Protein AF-A0A9E1NWT8-F1 (afdb_monomer_lite)

Structure (mmCIF, N/CA/C/O backbone):
data_AF-A0A9E1NWT8-F1
#
_entry.id   AF-A0A9E1NWT8-F1
#
loop_
_atom_site.group_PDB
_atom_site.id
_atom_site.type_symbol
_atom_site.label_atom_id
_atom_site.label_alt_id
_atom_site.label_comp_id
_atom_site.label_asym_id
_atom_site.label_entity_id
_atom_site.label_seq_id
_atom_site.pdbx_PDB_ins_code
_atom_site.Cartn_x
_atom_site.Cartn_y
_atom_site.Cartn_z
_atom_site.occupancy
_atom_site.B_iso_or_equiv
_atom_site.auth_seq_id
_atom_site.auth_comp_id
_atom_site.auth_asym_id
_atom_site.auth_atom_id
_atom_site.pdbx_PDB_model_num
ATOM 1 N N . MET A 1 1 ? 35.166 21.755 -76.818 1.00 55.22 1 MET A N 1
ATOM 2 C CA . MET A 1 1 ? 34.760 20.813 -75.749 1.00 55.22 1 MET A CA 1
ATOM 3 C C . MET A 1 1 ? 33.300 20.455 -75.971 1.00 55.22 1 MET A C 1
ATOM 5 O O . MET A 1 1 ? 32.491 21.361 -76.089 1.00 55.22 1 MET A O 1
ATOM 9 N N . SER A 1 2 ? 32.990 19.171 -76.158 1.00 59.19 2 SER A N 1
ATOM 10 C CA . SER A 1 2 ? 31.669 18.696 -76.601 1.00 59.19 2 SER A CA 1
ATOM 11 C C . SER A 1 2 ? 30.658 18.679 -75.449 1.00 59.19 2 SER A C 1
ATOM 13 O O . SER A 1 2 ? 30.968 18.147 -74.385 1.00 59.19 2 SER A O 1
ATOM 15 N N . PHE A 1 3 ? 29.448 19.210 -75.673 1.00 66.81 3 PHE A N 1
ATOM 16 C CA . PHE A 1 3 ? 28.323 19.239 -74.717 1.00 66.81 3 PHE A CA 1
ATOM 17 C C . PHE A 1 3 ? 28.024 17.872 -74.078 1.00 66.81 3 PHE A C 1
ATOM 19 O O . PHE A 1 3 ? 27.618 17.799 -72.920 1.00 66.81 3 PHE A O 1
ATOM 26 N N . LYS A 1 4 ? 28.273 16.785 -74.815 1.00 66.81 4 LYS A N 1
ATOM 27 C CA . LYS A 1 4 ? 28.080 15.408 -74.352 1.00 66.81 4 LYS A CA 1
ATOM 28 C C . LYS A 1 4 ? 28.985 15.056 -73.166 1.00 66.81 4 LYS A C 1
ATOM 30 O O . LYS A 1 4 ? 28.516 14.473 -72.198 1.00 66.81 4 LYS A O 1
ATOM 35 N N . ASN A 1 5 ? 30.237 15.517 -73.191 1.00 71.88 5 ASN A N 1
ATOM 36 C CA . ASN A 1 5 ? 31.189 15.253 -72.112 1.00 71.88 5 ASN A CA 1
ATOM 37 C C . ASN A 1 5 ? 30.774 15.953 -70.815 1.00 71.88 5 ASN A C 1
ATOM 39 O O . ASN A 1 5 ? 30.958 15.377 -69.755 1.00 71.88 5 ASN A O 1
ATOM 43 N N . ILE A 1 6 ? 30.186 17.155 -70.901 1.00 71.06 6 ILE A N 1
ATOM 44 C CA . ILE A 1 6 ? 29.723 17.927 -69.736 1.00 71.06 6 ILE A CA 1
ATOM 45 C C . ILE A 1 6 ? 28.546 17.205 -69.067 1.00 71.06 6 ILE A C 1
ATOM 47 O O . ILE A 1 6 ? 28.568 16.990 -67.856 1.00 71.06 6 ILE A O 1
ATOM 51 N N . LEU A 1 7 ? 27.570 16.754 -69.863 1.00 72.81 7 LEU A N 1
ATOM 52 C CA . LEU A 1 7 ? 26.413 15.990 -69.384 1.00 72.81 7 LEU A CA 1
ATOM 53 C C . LEU A 1 7 ? 26.818 14.663 -68.722 1.00 72.81 7 LEU A C 1
ATOM 55 O O . LEU A 1 7 ? 26.260 14.311 -67.683 1.00 72.81 7 LEU A O 1
ATOM 59 N N . ASP A 1 8 ? 27.811 13.963 -69.274 1.00 74.31 8 ASP A N 1
ATOM 60 C CA . ASP A 1 8 ? 28.315 12.714 -68.698 1.00 74.31 8 ASP A CA 1
ATOM 61 C C . ASP A 1 8 ? 29.023 12.950 -67.345 1.00 74.31 8 ASP A C 1
ATOM 63 O O . ASP A 1 8 ? 28.789 12.195 -66.398 1.00 74.31 8 ASP A O 1
ATOM 67 N N . THR A 1 9 ? 29.800 14.034 -67.191 1.00 74.12 9 THR A N 1
ATOM 68 C CA . THR A 1 9 ? 30.392 14.426 -65.889 1.00 74.12 9 THR A CA 1
ATOM 69 C C . THR A 1 9 ? 29.344 14.762 -64.829 1.00 74.12 9 THR A C 1
ATOM 71 O O . THR A 1 9 ? 29.467 14.310 -63.690 1.00 74.12 9 THR A O 1
ATOM 74 N N . GLU A 1 10 ? 28.297 15.512 -65.182 1.00 77.69 10 GLU A N 1
ATOM 75 C CA . GLU A 1 10 ? 27.216 15.870 -64.251 1.00 77.69 10 GLU A CA 1
ATOM 76 C C . GLU A 1 10 ? 26.416 14.630 -63.814 1.00 77.69 10 GLU A C 1
ATOM 78 O O . GLU A 1 10 ? 26.104 14.452 -62.632 1.00 77.69 10 GLU A O 1
ATOM 83 N N . GLN A 1 11 ? 26.144 13.706 -64.743 1.00 78.00 11 GLN A N 1
ATOM 84 C CA . GLN A 1 11 ? 25.492 12.433 -64.423 1.00 78.00 11 GLN A CA 1
ATOM 85 C C . GLN A 1 11 ? 26.373 11.532 -63.551 1.00 78.00 11 GLN A C 1
ATOM 87 O O . GLN A 1 11 ? 25.868 10.871 -62.638 1.00 78.00 11 GLN A O 1
ATOM 92 N N . GLN A 1 12 ? 27.685 11.509 -63.790 1.00 77.38 12 GLN A N 1
ATOM 93 C CA . GLN A 1 12 ? 28.633 10.749 -62.978 1.00 77.38 12 GLN A CA 1
ATOM 94 C C . GLN A 1 12 ? 28.743 11.327 -61.559 1.00 77.38 12 GLN A C 1
ATOM 96 O O . GLN A 1 12 ? 28.703 10.567 -60.587 1.00 77.38 12 GLN A O 1
ATOM 101 N N . ALA A 1 13 ? 28.782 12.656 -61.426 1.00 78.75 13 ALA A N 1
ATOM 102 C CA . ALA A 1 13 ? 28.764 13.350 -60.140 1.00 78.75 13 ALA A CA 1
ATOM 103 C C . ALA A 1 13 ? 27.453 13.106 -59.372 1.00 78.75 13 ALA A C 1
ATOM 105 O O . ALA A 1 13 ? 27.479 12.858 -58.165 1.00 78.75 13 ALA A O 1
ATOM 106 N N . SER A 1 14 ? 26.310 13.109 -60.065 1.00 76.81 14 SER A N 1
ATOM 107 C CA . SER A 1 14 ? 25.002 12.801 -59.475 1.00 76.81 14 SER A CA 1
ATOM 108 C C . SER A 1 14 ? 24.941 11.363 -58.946 1.00 76.81 14 SER A C 1
ATOM 110 O O . SER A 1 14 ? 24.653 11.145 -57.770 1.00 76.81 14 SER A O 1
ATOM 112 N N . ARG A 1 15 ? 25.345 10.372 -59.756 1.00 81.56 15 ARG A N 1
ATOM 113 C CA . ARG A 1 15 ? 25.401 8.956 -59.342 1.00 81.56 15 ARG A CA 1
ATOM 114 C C . ARG A 1 15 ? 26.347 8.726 -58.163 1.00 81.56 15 ARG A C 1
ATOM 116 O O . ARG A 1 15 ? 26.059 7.894 -57.303 1.00 81.56 15 ARG A O 1
ATOM 123 N N . PHE A 1 16 ? 27.462 9.452 -58.109 1.00 86.69 16 PHE A N 1
ATOM 124 C CA . PHE A 1 16 ? 28.398 9.396 -56.988 1.00 86.69 16 PHE A CA 1
ATOM 125 C C . PHE A 1 16 ? 27.768 9.930 -55.693 1.00 86.69 16 PHE A C 1
ATOM 127 O O . PHE A 1 16 ? 27.799 9.241 -54.673 1.00 86.69 16 PHE A O 1
ATOM 134 N N . LYS A 1 17 ? 27.105 11.095 -55.743 1.00 86.75 17 LYS A N 1
ATOM 135 C CA . LYS A 1 17 ? 26.375 11.664 -54.597 1.00 86.75 17 LYS A CA 1
ATOM 136 C C . LYS A 1 17 ? 25.259 10.736 -54.107 1.00 86.75 17 LYS A C 1
ATOM 138 O O . LYS A 1 17 ? 25.149 10.513 -52.906 1.00 86.75 17 LYS A O 1
ATOM 143 N N . THR A 1 18 ? 24.482 10.132 -55.010 1.00 89.00 18 THR A N 1
ATOM 144 C CA . THR A 1 18 ? 23.425 9.173 -54.639 1.00 89.00 18 THR A CA 1
ATOM 145 C C . THR A 1 18 ? 23.984 7.952 -53.906 1.00 89.00 18 THR A C 1
ATOM 147 O O . THR A 1 18 ? 23.392 7.513 -52.923 1.00 89.00 18 THR A O 1
ATOM 150 N N . ARG A 1 19 ? 25.141 7.423 -54.329 1.00 91.38 19 ARG A N 1
ATOM 151 C CA . ARG A 1 19 ? 25.803 6.297 -53.645 1.00 91.38 19 ARG A CA 1
ATOM 152 C C . ARG A 1 19 ? 26.261 6.666 -52.236 1.00 91.38 19 ARG A C 1
ATOM 154 O O . ARG A 1 19 ? 26.081 5.865 -51.325 1.00 91.38 19 ARG A O 1
ATOM 161 N N . ILE A 1 20 ? 26.803 7.872 -52.053 1.00 92.88 20 ILE A N 1
ATOM 162 C CA . ILE A 1 20 ? 27.203 8.374 -50.729 1.00 92.88 20 ILE A CA 1
ATOM 163 C C . ILE A 1 20 ? 25.983 8.519 -49.819 1.00 92.88 20 ILE A C 1
ATOM 165 O O . ILE A 1 20 ? 26.005 8.023 -48.697 1.00 92.88 20 ILE A O 1
ATOM 169 N N . ILE A 1 21 ? 24.905 9.139 -50.308 1.00 93.75 21 ILE A N 1
ATOM 170 C CA . ILE A 1 21 ? 23.664 9.312 -49.539 1.00 93.75 21 ILE A CA 1
ATOM 171 C C . ILE A 1 21 ? 23.105 7.949 -49.123 1.00 93.75 21 ILE A C 1
ATOM 173 O O . ILE A 1 21 ? 22.785 7.747 -47.955 1.00 93.75 21 ILE A O 1
ATOM 177 N N . PHE A 1 22 ? 23.045 6.991 -50.049 1.00 94.88 22 PHE A N 1
ATOM 178 C CA . PHE A 1 22 ? 22.556 5.647 -49.751 1.00 94.88 22 PHE A CA 1
ATOM 179 C C . PHE A 1 22 ? 23.440 4.925 -48.722 1.00 94.88 22 PHE A C 1
ATOM 181 O O . PHE A 1 22 ? 22.926 4.319 -47.784 1.00 94.88 22 PHE A O 1
ATOM 188 N N . GLY A 1 23 ? 24.766 5.044 -48.847 1.00 94.38 23 GLY A N 1
ATOM 189 C CA . GLY A 1 23 ? 25.713 4.511 -47.866 1.00 94.38 23 GLY A CA 1
ATOM 190 C C . GLY A 1 23 ? 25.536 5.128 -46.477 1.00 94.38 23 GLY A C 1
ATOM 191 O O . GLY A 1 23 ? 25.561 4.411 -45.479 1.00 94.38 23 GLY A O 1
ATOM 192 N N . GLN A 1 24 ? 25.283 6.437 -46.404 1.00 93.38 24 GLN A N 1
ATOM 193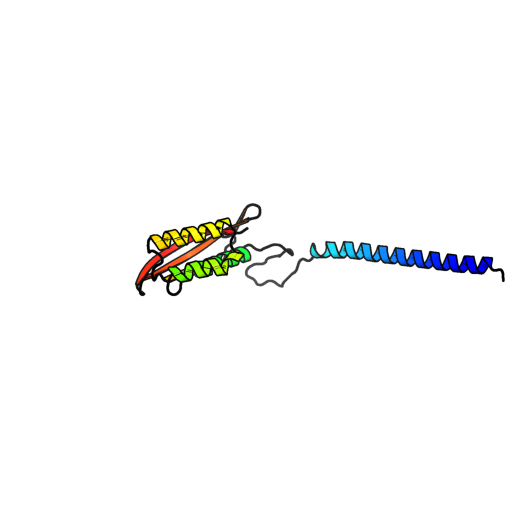 C CA . GLN A 1 24 ? 25.031 7.136 -45.144 1.00 93.38 24 GLN A CA 1
ATOM 194 C C . GLN A 1 24 ? 23.709 6.697 -44.497 1.00 93.38 24 GLN A C 1
ATOM 196 O O . GLN A 1 24 ? 23.676 6.453 -43.292 1.00 93.38 24 GLN A O 1
ATOM 201 N N . PHE A 1 25 ? 22.641 6.533 -45.283 1.00 94.62 25 PHE A N 1
ATOM 202 C CA . PHE A 1 25 ? 21.369 5.996 -44.789 1.00 94.62 25 PHE A CA 1
ATOM 203 C C . PHE A 1 25 ? 21.514 4.564 -44.264 1.00 94.62 25 PHE A C 1
ATOM 205 O O . PHE A 1 25 ? 20.965 4.243 -43.211 1.00 94.62 25 PHE A O 1
ATOM 212 N N . LEU A 1 26 ? 22.289 3.718 -44.950 1.00 94.62 26 LEU A N 1
ATOM 213 C CA . LEU A 1 26 ? 22.561 2.353 -44.500 1.00 94.62 26 LEU A CA 1
ATOM 214 C C . LEU A 1 26 ? 23.319 2.338 -43.163 1.00 94.62 26 LEU A C 1
ATOM 216 O O . LEU A 1 26 ? 22.963 1.585 -42.259 1.00 94.62 26 LEU A O 1
ATOM 220 N N . LEU A 1 27 ? 24.321 3.207 -43.011 1.00 93.75 27 LEU A N 1
ATOM 221 C CA . LEU A 1 27 ? 25.066 3.386 -41.761 1.00 93.75 27 LEU A CA 1
ATOM 222 C C . LEU A 1 27 ? 24.159 3.834 -40.610 1.00 93.75 27 LEU A C 1
ATOM 224 O O . LEU A 1 27 ? 24.200 3.241 -39.533 1.00 93.75 27 LEU A O 1
ATOM 228 N N . MET A 1 28 ? 23.304 4.833 -40.848 1.00 93.38 28 MET A N 1
ATOM 229 C CA . MET A 1 28 ? 22.327 5.297 -39.858 1.00 93.38 28 MET A CA 1
ATOM 230 C C . MET A 1 28 ? 21.353 4.185 -39.453 1.00 93.38 28 MET A C 1
ATOM 232 O O . MET A 1 28 ? 21.037 4.051 -38.273 1.00 93.38 28 MET A O 1
ATOM 236 N N . PHE A 1 29 ? 20.915 3.352 -40.400 1.00 92.44 29 PHE A N 1
ATOM 237 C CA . PHE A 1 29 ? 20.026 2.226 -40.118 1.00 92.44 29 PHE A CA 1
ATOM 238 C C . PHE A 1 29 ? 20.697 1.159 -39.241 1.00 92.44 29 PHE A C 1
ATOM 240 O O . PHE A 1 29 ? 20.111 0.715 -38.256 1.00 92.44 29 PHE A O 1
ATOM 247 N N . ILE A 1 30 ? 21.952 0.799 -39.536 1.00 90.62 30 ILE A N 1
ATOM 248 C CA . ILE A 1 30 ? 22.730 -0.144 -38.715 1.00 90.62 30 ILE A CA 1
ATOM 249 C C . ILE A 1 30 ? 22.923 0.405 -37.293 1.00 90.62 30 ILE A C 1
ATOM 251 O O . ILE A 1 30 ? 22.743 -0.326 -36.319 1.00 90.62 30 ILE A O 1
ATOM 255 N N . MET A 1 31 ? 23.231 1.700 -37.157 1.00 89.75 31 MET A N 1
ATOM 256 C CA . MET A 1 31 ? 23.353 2.351 -35.848 1.00 89.75 31 MET A CA 1
ATOM 257 C C . MET A 1 31 ? 22.028 2.361 -35.077 1.00 89.75 31 MET A C 1
ATOM 259 O O . MET A 1 31 ? 22.030 2.090 -33.880 1.00 89.75 31 MET A O 1
ATOM 263 N N . ALA A 1 32 ? 20.898 2.617 -35.742 1.00 87.56 32 ALA A N 1
ATOM 264 C CA . ALA A 1 32 ? 19.577 2.596 -35.113 1.00 87.56 32 ALA A CA 1
ATOM 265 C C . ALA A 1 32 ? 19.205 1.197 -34.590 1.00 87.56 32 ALA A C 1
ATOM 267 O O . ALA A 1 32 ? 18.698 1.070 -33.474 1.00 87.56 32 ALA A O 1
ATOM 268 N N . LEU A 1 33 ? 19.520 0.140 -35.349 1.00 85.81 33 LEU A N 1
ATOM 269 C CA . LEU A 1 33 ? 19.337 -1.244 -34.903 1.00 85.81 33 LEU A CA 1
ATOM 270 C C . LEU A 1 33 ? 20.215 -1.566 -33.683 1.00 85.81 33 LEU A C 1
ATOM 272 O O . LEU A 1 33 ? 19.717 -2.114 -32.696 1.00 85.81 33 LEU A O 1
ATOM 276 N N . GLY A 1 34 ? 21.488 -1.160 -33.706 1.00 82.19 34 GLY A N 1
ATOM 277 C CA . GLY A 1 34 ? 22.398 -1.315 -32.568 1.00 82.19 34 GLY A CA 1
ATOM 278 C C . GLY A 1 34 ? 21.919 -0.569 -31.319 1.00 82.19 34 GLY A C 1
ATOM 279 O O . GLY A 1 34 ? 21.882 -1.146 -30.236 1.00 82.19 34 GLY A O 1
ATOM 280 N N . TRP A 1 35 ? 21.465 0.678 -31.474 1.00 82.12 35 TRP A N 1
ATOM 281 C CA . TRP A 1 35 ? 20.929 1.495 -30.381 1.00 82.12 35 TRP A CA 1
ATOM 282 C C . TRP A 1 35 ? 19.654 0.902 -29.775 1.00 82.12 35 TRP A C 1
ATOM 284 O O . TRP A 1 35 ? 19.507 0.876 -28.557 1.00 82.12 35 TRP A O 1
ATOM 294 N N . SER A 1 36 ? 18.755 0.361 -30.604 1.00 77.00 36 SER A N 1
ATOM 295 C CA . SER A 1 36 ? 17.549 -0.323 -30.114 1.00 77.00 36 SER A CA 1
ATOM 296 C C . SER A 1 36 ? 17.859 -1.584 -29.296 1.00 77.00 36 SER A C 1
ATOM 298 O O . SER A 1 36 ? 17.086 -1.948 -28.416 1.00 77.00 36 SER A O 1
ATOM 300 N N . SER A 1 37 ? 19.011 -2.219 -29.546 1.00 68.88 37 SER A N 1
ATOM 301 C CA . SER A 1 37 ? 19.453 -3.439 -28.854 1.00 68.88 37 SER A CA 1
ATOM 302 C C . SER A 1 37 ? 20.350 -3.158 -27.639 1.00 68.88 37 SER A C 1
ATOM 304 O O . SER A 1 37 ? 20.432 -3.985 -26.730 1.00 68.88 37 SER A O 1
ATOM 306 N N . ALA A 1 38 ? 20.982 -1.980 -27.579 1.00 63.09 38 ALA A N 1
ATOM 307 C CA . ALA A 1 38 ? 21.868 -1.540 -26.500 1.00 63.09 38 ALA A CA 1
ATOM 308 C C . ALA A 1 38 ? 21.292 -1.644 -25.067 1.00 63.09 38 ALA A C 1
ATOM 310 O O . ALA A 1 38 ? 22.046 -2.046 -24.178 1.00 63.09 38 ALA A O 1
ATOM 311 N N . PRO A 1 39 ? 20.000 -1.362 -24.785 1.00 63.41 39 PRO A N 1
ATOM 312 C CA . PRO A 1 39 ? 19.490 -1.437 -23.412 1.00 63.41 39 PRO A CA 1
ATOM 313 C C . PRO A 1 39 ? 19.425 -2.863 -22.834 1.00 63.41 39 PRO A C 1
ATOM 315 O O . PRO A 1 39 ? 19.239 -3.011 -21.632 1.00 63.41 39 PRO A O 1
ATOM 318 N N . THR A 1 40 ? 19.614 -3.915 -23.642 1.00 59.06 40 THR A N 1
ATOM 319 C CA . THR A 1 40 ? 19.517 -5.316 -23.179 1.00 59.06 40 THR A CA 1
ATOM 320 C C . THR A 1 40 ? 20.796 -5.875 -22.539 1.00 59.06 40 THR A C 1
ATOM 322 O O . THR A 1 40 ? 20.760 -6.975 -21.993 1.00 59.06 40 THR A O 1
ATOM 325 N N . GLN A 1 41 ? 21.923 -5.149 -22.586 1.00 58.22 41 GLN A N 1
ATOM 326 C CA . GLN A 1 41 ? 23.240 -5.662 -22.158 1.00 58.22 41 GLN A CA 1
ATOM 327 C C . GLN A 1 41 ? 23.967 -4.782 -21.131 1.00 58.22 41 GLN A C 1
ATOM 329 O O . GLN A 1 41 ? 25.120 -5.051 -20.794 1.00 58.22 41 GLN A O 1
ATOM 334 N N . ILE A 1 42 ? 23.325 -3.734 -20.611 1.00 60.84 42 ILE A N 1
ATOM 335 C CA . ILE A 1 42 ? 23.951 -2.865 -19.610 1.00 60.84 42 ILE A CA 1
ATOM 336 C C . ILE A 1 42 ? 23.751 -3.492 -18.228 1.00 60.84 42 ILE A C 1
ATOM 338 O O . ILE A 1 42 ? 22.746 -3.262 -17.565 1.00 60.84 42 ILE A O 1
ATOM 342 N N . SER A 1 43 ? 24.710 -4.302 -17.786 1.00 57.56 43 SER A N 1
ATOM 343 C CA . SER A 1 43 ? 24.812 -4.717 -16.386 1.00 57.56 43 SER A CA 1
ATOM 344 C C . SER A 1 43 ? 25.467 -3.593 -15.586 1.00 57.56 43 SER A C 1
ATOM 346 O O . SER A 1 43 ? 26.657 -3.317 -15.759 1.00 57.56 43 SER A O 1
ATOM 348 N N . LEU A 1 44 ? 24.697 -2.919 -14.736 1.00 54.09 44 LEU A N 1
ATOM 349 C CA . LEU A 1 44 ? 25.1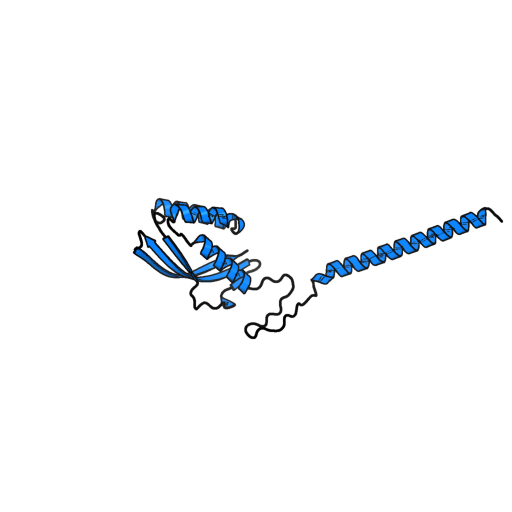92 -1.811 -13.928 1.00 54.09 44 LEU A CA 1
ATOM 350 C C . LEU A 1 44 ? 25.809 -2.363 -12.633 1.00 54.09 44 LEU A C 1
ATOM 352 O O . LEU A 1 44 ? 25.119 -2.975 -11.824 1.00 54.09 44 LEU A O 1
ATOM 356 N N . HIS A 1 45 ? 27.125 -2.205 -12.467 1.00 48.59 45 HIS A N 1
ATOM 357 C CA . HIS A 1 45 ? 27.863 -2.739 -11.320 1.00 48.59 45 HIS A CA 1
ATOM 358 C C . HIS A 1 45 ? 28.108 -1.624 -10.298 1.00 48.59 45 HIS A C 1
ATOM 360 O O . HIS A 1 45 ? 29.029 -0.821 -10.457 1.00 48.59 45 HIS A O 1
ATOM 366 N N . TYR A 1 46 ? 27.277 -1.548 -9.261 1.00 50.72 46 TYR A N 1
ATOM 367 C CA . TYR A 1 46 ? 27.596 -0.733 -8.091 1.00 50.72 46 TYR A CA 1
ATOM 368 C C . TYR A 1 46 ? 28.596 -1.483 -7.204 1.00 50.72 46 TYR A C 1
ATOM 370 O O . TYR A 1 46 ? 28.451 -2.695 -7.022 1.00 50.72 46 TYR A O 1
ATOM 378 N N . PRO A 1 47 ? 29.614 -0.801 -6.651 1.00 39.44 47 PRO A N 1
ATOM 379 C CA . PRO A 1 47 ? 30.498 -1.418 -5.678 1.00 39.44 47 PRO A CA 1
ATOM 380 C C . PRO A 1 47 ? 29.683 -1.862 -4.446 1.00 39.44 47 PRO A C 1
ATOM 382 O O . PRO A 1 47 ? 28.771 -1.146 -4.025 1.00 39.44 47 PRO A O 1
ATOM 385 N N . PRO A 1 48 ? 29.980 -3.049 -3.899 1.00 44.97 48 PRO A N 1
ATOM 386 C CA . PRO A 1 48 ? 29.090 -3.775 -3.001 1.00 44.97 48 PRO A CA 1
ATOM 387 C C . PRO A 1 48 ? 28.982 -3.116 -1.622 1.00 44.97 48 PRO A C 1
ATOM 389 O O . PRO A 1 48 ? 29.991 -2.912 -0.949 1.00 44.97 48 PRO A O 1
ATOM 392 N N . ASP A 1 49 ? 27.749 -2.868 -1.177 1.00 51.00 49 ASP A N 1
ATOM 393 C CA . ASP A 1 49 ? 27.434 -2.759 0.249 1.00 51.00 49 ASP A CA 1
ATOM 394 C C . ASP A 1 49 ? 27.208 -4.181 0.796 1.00 51.00 49 ASP A C 1
ATOM 396 O O . ASP A 1 49 ? 26.505 -4.999 0.196 1.00 51.00 49 ASP A O 1
ATOM 400 N N . LEU A 1 50 ? 27.860 -4.512 1.909 1.00 45.88 50 LEU A N 1
ATOM 401 C CA . LEU A 1 50 ? 28.145 -5.873 2.394 1.00 45.88 50 LEU A CA 1
ATOM 402 C C . LEU A 1 50 ? 26.925 -6.653 2.930 1.00 45.88 50 LEU A C 1
ATOM 404 O O . LEU A 1 50 ? 27.101 -7.633 3.653 1.00 45.88 50 LEU A O 1
ATOM 408 N N . ARG A 1 51 ? 25.691 -6.255 2.602 1.00 55.03 51 ARG A N 1
ATOM 409 C CA . ARG A 1 51 ? 24.473 -6.880 3.148 1.00 55.03 51 ARG A CA 1
ATOM 410 C C . ARG A 1 51 ? 23.572 -7.577 2.127 1.00 55.03 51 ARG A C 1
ATOM 412 O O . ARG A 1 51 ? 22.851 -8.488 2.514 1.00 55.03 51 ARG A O 1
ATOM 419 N N . SER A 1 52 ? 23.645 -7.226 0.846 1.00 48.03 52 SER A N 1
ATOM 420 C CA . SER A 1 52 ? 22.908 -7.920 -0.221 1.00 48.03 52 SER A CA 1
ATOM 421 C C . SER A 1 52 ? 23.529 -7.590 -1.575 1.00 48.03 52 SER A C 1
ATOM 423 O O . SER A 1 52 ? 23.243 -6.555 -2.177 1.00 48.03 52 SER A O 1
ATOM 425 N N . GLY A 1 53 ? 24.424 -8.458 -2.043 1.00 47.91 53 GLY A N 1
ATOM 426 C CA . GLY A 1 53 ? 24.990 -8.367 -3.386 1.00 47.91 53 GLY A CA 1
ATOM 427 C C . GLY A 1 53 ? 23.932 -8.714 -4.431 1.00 47.91 53 GLY A C 1
ATOM 428 O O . GLY A 1 53 ? 23.731 -9.886 -4.724 1.00 47.91 53 GLY A O 1
ATOM 429 N N . GLY A 1 54 ? 23.257 -7.706 -4.980 1.00 55.06 54 GLY A N 1
ATOM 430 C CA . GLY A 1 54 ? 22.270 -7.876 -6.045 1.00 55.06 54 GLY A CA 1
ATOM 431 C C . GLY A 1 54 ? 22.832 -7.434 -7.392 1.00 55.06 54 GLY A C 1
ATOM 432 O O . GLY A 1 54 ? 23.099 -6.252 -7.600 1.00 55.06 54 GLY A O 1
ATOM 433 N N . SER A 1 55 ? 23.004 -8.363 -8.333 1.00 52.19 55 SER A N 1
ATOM 434 C CA . SER A 1 55 ? 23.137 -8.012 -9.749 1.00 52.19 55 SER A CA 1
ATOM 435 C C . SER A 1 55 ? 21.749 -7.668 -10.292 1.00 52.19 55 SER A C 1
ATOM 437 O O . SER A 1 55 ? 20.926 -8.567 -10.436 1.00 52.19 55 SER A O 1
ATOM 439 N N . MET A 1 56 ? 21.475 -6.399 -10.597 1.00 52.44 56 MET A N 1
ATOM 440 C CA . MET A 1 56 ? 20.204 -5.988 -11.206 1.00 52.44 56 MET A CA 1
ATOM 441 C C . MET A 1 56 ? 20.320 -5.989 -12.733 1.00 52.44 56 MET A C 1
ATOM 443 O O . MET A 1 56 ? 21.221 -5.355 -13.295 1.00 52.44 56 MET A O 1
ATOM 447 N N . LYS A 1 57 ? 19.409 -6.682 -13.426 1.00 55.62 57 LYS A N 1
ATOM 448 C CA . LYS A 1 57 ? 19.211 -6.481 -14.867 1.00 55.62 57 LYS A CA 1
ATOM 449 C C . LYS A 1 57 ? 18.324 -5.257 -15.079 1.00 55.62 57 LYS A C 1
ATOM 451 O O . LYS A 1 57 ? 17.382 -5.016 -14.330 1.00 55.62 57 LYS A O 1
ATOM 456 N N . VAL A 1 58 ? 18.611 -4.475 -16.115 1.00 52.47 58 VAL A N 1
ATOM 457 C CA . VAL A 1 58 ? 17.805 -3.296 -16.462 1.00 52.47 58 VAL A CA 1
ATOM 458 C C . VAL A 1 58 ? 16.364 -3.730 -16.757 1.00 52.47 58 VAL A C 1
ATOM 460 O O . VAL A 1 58 ? 16.129 -4.494 -17.691 1.00 52.47 58 VAL A O 1
ATOM 463 N N . GLY A 1 59 ? 15.413 -3.235 -15.959 1.00 65.12 59 GLY A N 1
ATOM 464 C CA . GLY A 1 59 ? 13.979 -3.521 -16.093 1.00 65.12 59 GLY A CA 1
ATOM 465 C C . GLY A 1 59 ? 13.445 -4.681 -15.242 1.00 65.12 59 GLY A C 1
ATOM 466 O O . GLY A 1 59 ? 12.260 -4.987 -15.344 1.00 65.12 59 GLY A O 1
ATOM 467 N N . GLU A 1 60 ? 14.276 -5.318 -14.416 1.00 73.50 60 GLU A N 1
ATOM 468 C CA . GLU A 1 60 ? 13.844 -6.329 -13.444 1.00 73.50 60 GLU A CA 1
ATOM 469 C C . GLU A 1 60 ? 13.397 -5.647 -12.140 1.00 73.50 60 GLU A C 1
ATOM 471 O O . GLU A 1 60 ? 14.135 -4.835 -11.584 1.00 73.50 60 GLU A O 1
ATOM 476 N N . ILE A 1 61 ? 12.174 -5.935 -11.683 1.00 82.00 61 ILE A N 1
ATOM 477 C CA . ILE A 1 61 ? 11.629 -5.401 -10.426 1.00 82.00 61 ILE A CA 1
ATOM 478 C C . ILE A 1 61 ? 12.083 -6.325 -9.298 1.00 82.00 61 ILE A C 1
ATOM 480 O O . ILE A 1 61 ? 11.742 -7.507 -9.307 1.00 82.00 61 ILE A O 1
ATOM 484 N N . HIS A 1 62 ? 12.831 -5.789 -8.336 1.00 84.81 62 HIS A N 1
ATOM 485 C CA . HIS A 1 62 ? 13.344 -6.569 -7.211 1.00 84.81 62 HIS A CA 1
ATOM 486 C C . HIS A 1 62 ? 12.246 -6.826 -6.165 1.00 84.81 62 HIS A C 1
ATOM 488 O O . HIS A 1 62 ? 11.417 -5.955 -5.890 1.00 84.81 62 HIS A O 1
ATOM 494 N N . GLU A 1 63 ? 12.255 -7.994 -5.521 1.00 87.88 63 GLU A N 1
ATOM 495 C CA . GLU A 1 63 ? 11.244 -8.404 -4.539 1.00 87.88 63 GLU A CA 1
ATOM 496 C C . GLU A 1 63 ? 11.116 -7.400 -3.385 1.00 87.88 63 GLU A C 1
ATOM 498 O O . GLU A 1 63 ? 10.011 -7.093 -2.934 1.00 87.88 63 GLU A O 1
ATOM 503 N N . SER A 1 64 ? 12.236 -6.821 -2.944 1.00 87.12 64 SER A N 1
ATOM 504 C CA . SER A 1 64 ? 12.232 -5.802 -1.887 1.00 87.12 64 SER A CA 1
ATOM 505 C C . SER A 1 64 ? 11.468 -4.531 -2.276 1.00 87.12 64 SER A C 1
ATOM 507 O O . SER A 1 64 ? 10.838 -3.915 -1.414 1.00 87.12 64 SER A O 1
ATOM 509 N N . GLU A 1 65 ? 11.465 -4.148 -3.557 1.00 88.31 65 GLU A N 1
ATOM 510 C CA . GLU A 1 65 ? 10.709 -2.993 -4.052 1.00 88.31 65 GLU A CA 1
ATOM 511 C C . GLU A 1 65 ? 9.208 -3.284 -4.036 1.00 88.31 65 GLU A C 1
ATOM 513 O O . GLU A 1 65 ? 8.421 -2.451 -3.581 1.00 88.31 65 GLU A O 1
ATOM 518 N N . VAL A 1 66 ? 8.815 -4.492 -4.456 1.00 91.50 66 VAL A N 1
ATOM 519 C CA . VAL A 1 66 ? 7.421 -4.958 -4.404 1.00 91.50 66 VAL A CA 1
ATOM 520 C C . VAL A 1 66 ? 6.923 -5.004 -2.958 1.00 91.50 66 VAL A C 1
ATOM 522 O O . VAL A 1 66 ? 5.831 -4.512 -2.659 1.00 91.50 66 VAL A O 1
ATOM 525 N N . TYR A 1 67 ? 7.740 -5.535 -2.044 1.00 91.44 67 TYR A N 1
ATOM 526 C CA . TYR A 1 67 ? 7.432 -5.577 -0.616 1.00 91.44 67 TYR A CA 1
ATOM 527 C C . TYR A 1 67 ? 7.258 -4.175 -0.026 1.00 91.44 67 TYR A C 1
ATOM 529 O O . TYR A 1 67 ? 6.276 -3.912 0.677 1.00 91.44 67 TYR A O 1
ATOM 537 N N . LEU A 1 68 ? 8.183 -3.257 -0.328 1.00 90.44 68 LEU A N 1
ATOM 538 C CA . LEU A 1 68 ? 8.129 -1.877 0.149 1.00 90.44 68 LEU A CA 1
ATOM 539 C C . LEU A 1 68 ? 6.889 -1.155 -0.386 1.00 90.44 68 LEU A C 1
ATOM 541 O O . LEU A 1 68 ? 6.189 -0.491 0.380 1.00 90.44 68 LEU A O 1
ATOM 545 N N . PHE A 1 69 ? 6.590 -1.322 -1.676 1.00 92.44 69 PHE A N 1
ATOM 546 C CA . PHE A 1 69 ? 5.399 -0.770 -2.311 1.00 92.44 69 PHE A CA 1
ATOM 547 C C . PHE A 1 69 ? 4.120 -1.243 -1.610 1.00 92.44 69 PHE A C 1
ATOM 549 O O . PHE A 1 69 ? 3.336 -0.418 -1.132 1.00 92.44 69 PHE A O 1
ATOM 556 N N . ALA A 1 70 ? 3.928 -2.559 -1.491 1.00 93.31 70 ALA A N 1
ATOM 557 C CA . ALA A 1 70 ? 2.744 -3.143 -0.867 1.00 93.31 70 ALA A CA 1
ATOM 558 C C . ALA A 1 70 ? 2.598 -2.691 0.595 1.00 93.31 70 ALA A C 1
ATOM 560 O O . ALA A 1 70 ? 1.529 -2.234 1.014 1.00 93.31 70 ALA A O 1
ATOM 561 N N . SER A 1 71 ? 3.698 -2.733 1.351 1.00 91.81 71 SER A N 1
ATOM 562 C CA . SER A 1 71 ? 3.736 -2.327 2.757 1.00 91.81 71 SER A CA 1
ATOM 563 C C . SER A 1 71 ? 3.361 -0.862 2.926 1.00 91.81 71 SER A C 1
ATOM 565 O O . SER A 1 71 ? 2.602 -0.514 3.833 1.00 91.81 71 SER A O 1
ATOM 567 N N . TYR A 1 72 ? 3.873 0.011 2.061 1.00 92.75 72 TYR A N 1
ATOM 568 C CA . TYR A 1 72 ? 3.596 1.440 2.111 1.00 92.75 72 TYR A CA 1
ATOM 569 C C . TYR A 1 72 ? 2.136 1.755 1.770 1.00 92.75 72 TYR A C 1
ATOM 571 O O . TYR A 1 72 ? 1.481 2.513 2.490 1.00 92.75 72 TYR A O 1
ATOM 579 N N . ILE A 1 73 ? 1.593 1.146 0.712 1.00 95.50 73 ILE A N 1
ATOM 580 C CA . ILE A 1 73 ? 0.198 1.356 0.307 1.00 95.50 73 ILE A CA 1
ATOM 581 C C . ILE A 1 73 ? -0.770 0.859 1.385 1.00 95.50 73 ILE A C 1
ATOM 583 O O . ILE A 1 73 ? -1.700 1.586 1.745 1.00 95.50 73 ILE A O 1
ATOM 587 N N . LEU A 1 74 ? -0.536 -0.325 1.964 1.00 93.88 74 LEU A N 1
ATOM 588 C CA . LEU A 1 74 ? -1.384 -0.848 3.038 1.00 93.88 74 LEU A CA 1
ATOM 589 C C . LEU A 1 74 ? -1.314 -0.003 4.309 1.00 93.88 74 LEU A C 1
ATOM 591 O O . LEU A 1 74 ? -2.360 0.254 4.910 1.00 93.88 74 LEU A O 1
ATOM 595 N N . GLN A 1 75 ? -0.128 0.484 4.683 1.00 94.31 75 GLN A N 1
ATOM 596 C CA . GLN A 1 75 ? 0.021 1.437 5.784 1.00 94.31 75 GLN A CA 1
ATOM 597 C C . GLN A 1 75 ? -0.782 2.711 5.525 1.00 94.31 75 GLN A C 1
ATOM 599 O O . GLN A 1 75 ? -1.520 3.167 6.397 1.00 94.31 75 GLN A O 1
ATOM 604 N N . GLN A 1 76 ? -0.673 3.299 4.335 1.00 95.81 76 GLN A N 1
ATOM 605 C CA . GLN A 1 76 ? -1.403 4.526 4.025 1.00 95.81 76 GLN A CA 1
ATOM 606 C C . GLN A 1 76 ? -2.919 4.335 4.023 1.00 95.81 76 GLN A C 1
ATOM 608 O O . GLN A 1 76 ? -3.639 5.237 4.452 1.00 95.81 76 GLN A O 1
ATOM 613 N N . LEU A 1 77 ? -3.395 3.182 3.553 1.00 97.06 77 LEU A N 1
ATOM 614 C CA . LEU A 1 77 ? -4.813 2.846 3.499 1.00 97.06 77 LEU A CA 1
ATOM 615 C C . LEU A 1 77 ? -5.414 2.602 4.892 1.00 97.06 77 LEU A C 1
ATOM 617 O O . LEU A 1 77 ? -6.536 3.034 5.166 1.00 97.06 77 LEU A O 1
ATOM 621 N N . ASN A 1 78 ? -4.675 1.909 5.762 1.00 95.81 78 ASN A N 1
ATOM 622 C CA . ASN A 1 78 ? -5.180 1.436 7.052 1.00 95.81 78 ASN A CA 1
ATOM 623 C C . ASN A 1 78 ? -4.862 2.352 8.238 1.00 95.81 78 ASN A C 1
ATOM 625 O O . ASN A 1 78 ? -5.393 2.117 9.319 1.00 95.81 78 ASN A O 1
ATOM 629 N N . ASN A 1 79 ? -4.038 3.386 8.064 1.00 96.31 79 ASN A N 1
ATOM 630 C CA . ASN A 1 79 ? -3.807 4.379 9.110 1.00 96.31 79 ASN A CA 1
ATOM 631 C C . ASN A 1 79 ? -4.919 5.441 9.116 1.00 96.31 79 ASN A C 1
ATOM 633 O O . ASN A 1 79 ? -4.974 6.310 8.239 1.00 96.31 79 ASN A O 1
ATOM 637 N N . TRP A 1 80 ? -5.787 5.380 10.127 1.00 96.56 80 TRP A N 1
ATOM 638 C CA . TRP A 1 80 ? -6.872 6.336 10.375 1.00 96.56 80 TRP A CA 1
ATOM 639 C C . TRP A 1 80 ? -6.528 7.148 11.616 1.00 96.56 80 TRP A C 1
ATOM 641 O O . TRP A 1 80 ? -6.347 6.573 12.686 1.00 96.56 80 TRP A O 1
ATOM 651 N N . LYS A 1 81 ? -6.417 8.469 11.476 1.00 93.06 81 LYS A N 1
ATOM 652 C CA . LYS A 1 81 ? -5.856 9.340 12.515 1.00 93.06 81 LYS A CA 1
ATOM 653 C C . LYS A 1 81 ? -6.887 9.759 13.550 1.00 93.06 81 LYS A C 1
ATOM 655 O O . LYS A 1 81 ? -6.545 9.880 14.720 1.00 93.06 81 LYS A O 1
ATOM 660 N N . GLU A 1 82 ? -8.126 9.989 13.125 1.00 91.00 82 GLU A N 1
ATOM 661 C CA . GLU A 1 82 ? -9.169 10.533 14.003 1.00 91.00 82 GLU A CA 1
ATOM 662 C C . GLU A 1 82 ? -10.499 9.797 13.851 1.00 91.00 82 GLU A C 1
ATOM 664 O O . GLU A 1 82 ? -11.145 9.454 14.844 1.00 91.00 82 GLU A O 1
ATOM 669 N N . ASN A 1 83 ? -10.931 9.550 12.613 1.00 94.56 83 ASN A N 1
ATOM 670 C CA . ASN A 1 83 ? -12.234 8.956 12.358 1.00 94.56 83 ASN A CA 1
ATOM 671 C C . ASN A 1 83 ? -12.214 8.090 11.102 1.00 94.56 83 ASN A C 1
ATOM 673 O O . ASN A 1 83 ? -12.255 8.606 9.985 1.00 94.56 83 ASN A O 1
ATOM 677 N N . GLY A 1 84 ? -12.252 6.771 11.298 1.00 96.25 84 GLY A N 1
ATOM 678 C CA . GLY A 1 84 ? -12.309 5.781 10.227 1.00 96.25 84 GLY A CA 1
ATOM 679 C C . GLY A 1 84 ? -13.431 6.020 9.213 1.00 96.25 84 GLY A C 1
ATOM 680 O O . GLY A 1 84 ? -13.248 5.699 8.045 1.00 96.25 84 GLY A O 1
ATOM 681 N N . GLU A 1 85 ? -14.561 6.634 9.590 1.00 96.12 85 GLU A N 1
ATOM 682 C CA . GLU A 1 85 ? -15.641 6.933 8.631 1.00 96.12 85 GLU A CA 1
ATOM 683 C C . GLU A 1 85 ? -15.234 7.951 7.556 1.00 96.12 85 GLU A C 1
ATOM 685 O O . GLU A 1 85 ? -15.759 7.911 6.441 1.00 96.12 85 GLU A O 1
ATOM 690 N N . ILE A 1 86 ? -14.324 8.864 7.895 1.00 96.75 86 ILE A N 1
ATOM 691 C CA . ILE A 1 86 ? -13.834 9.924 7.008 1.00 96.75 86 ILE A CA 1
ATOM 692 C C . ILE A 1 86 ? -12.497 9.495 6.408 1.00 96.75 86 ILE A C 1
ATOM 694 O O . ILE A 1 86 ? -12.324 9.512 5.188 1.00 96.75 86 ILE A O 1
ATOM 698 N N . ASP A 1 87 ? -11.571 9.075 7.269 1.00 97.50 87 ASP A N 1
ATOM 699 C CA . ASP A 1 87 ? -10.199 8.756 6.898 1.00 97.50 87 ASP A CA 1
ATOM 700 C C . ASP A 1 87 ? -10.159 7.594 5.913 1.00 97.50 87 ASP A C 1
ATOM 702 O O . ASP A 1 87 ? -9.519 7.711 4.870 1.00 97.50 87 ASP A O 1
ATOM 706 N N . TYR A 1 88 ? -10.888 6.507 6.179 1.00 97.81 88 TYR A N 1
ATOM 707 C CA . TYR A 1 88 ? -10.842 5.331 5.317 1.00 97.81 88 TYR A CA 1
ATOM 708 C C . TYR A 1 88 ? -11.321 5.653 3.898 1.00 97.81 88 TYR A C 1
ATOM 710 O O . TYR A 1 88 ? -10.599 5.405 2.933 1.00 97.81 88 TYR A O 1
ATOM 718 N N . LEU A 1 89 ? -12.491 6.286 3.759 1.00 97.12 89 LEU A N 1
ATOM 719 C CA . LEU A 1 89 ? -13.033 6.648 2.447 1.00 97.12 89 LEU A CA 1
ATOM 720 C C . LEU A 1 89 ? -12.120 7.634 1.707 1.00 97.12 89 LEU A C 1
ATOM 722 O O . LEU A 1 89 ? -11.893 7.495 0.505 1.00 97.12 89 LEU A O 1
ATOM 726 N N . ASN A 1 90 ? -11.555 8.610 2.420 1.00 97.56 90 ASN A N 1
ATOM 727 C CA . ASN A 1 90 ? -10.601 9.548 1.840 1.00 97.56 90 ASN A CA 1
ATOM 728 C C . ASN A 1 90 ? -9.344 8.829 1.319 1.00 97.56 90 ASN A C 1
ATOM 730 O O . ASN A 1 90 ? -8.921 9.058 0.185 1.00 97.56 90 ASN A O 1
ATOM 734 N N . LYS A 1 91 ? -8.777 7.903 2.104 1.00 97.44 91 LYS A N 1
ATOM 735 C CA . LYS A 1 91 ? -7.624 7.092 1.687 1.00 97.44 91 LYS A CA 1
ATOM 736 C C . LYS A 1 91 ? -7.941 6.224 0.474 1.00 97.44 91 LYS A C 1
ATOM 738 O O . LYS A 1 91 ? -7.138 6.204 -0.456 1.00 97.44 91 LYS A O 1
ATOM 743 N N . VAL A 1 92 ? -9.111 5.582 0.435 1.00 97.56 92 VAL A N 1
ATOM 744 C CA . VAL A 1 92 ? -9.571 4.811 -0.735 1.00 97.56 92 VAL A CA 1
ATOM 745 C C . VAL A 1 92 ? -9.608 5.690 -1.989 1.00 97.56 92 VAL A C 1
ATOM 747 O O . VAL A 1 92 ? -9.141 5.278 -3.049 1.00 97.56 92 VAL A O 1
ATOM 750 N N . ASN A 1 93 ? -10.103 6.924 -1.871 1.00 96.88 93 ASN A N 1
ATOM 751 C CA . ASN A 1 93 ? -10.207 7.852 -2.997 1.00 96.88 93 ASN A CA 1
ATOM 752 C C . ASN A 1 93 ? -8.848 8.376 -3.482 1.00 96.88 93 ASN A C 1
ATOM 754 O O . ASN A 1 93 ? -8.622 8.441 -4.691 1.00 96.88 93 ASN A O 1
ATOM 758 N N . ILE A 1 94 ? -7.947 8.741 -2.566 1.00 96.88 94 ILE A N 1
ATOM 759 C CA . ILE A 1 94 ? -6.613 9.264 -2.904 1.00 96.88 94 ILE A CA 1
ATOM 760 C C . ILE A 1 94 ? -5.730 8.165 -3.506 1.00 96.88 94 ILE A C 1
ATOM 762 O O . ILE A 1 94 ? -5.006 8.416 -4.465 1.00 96.88 94 ILE A O 1
ATOM 766 N N . LEU A 1 95 ? -5.808 6.942 -2.975 1.00 97.31 95 LEU A N 1
ATOM 767 C CA . LEU A 1 95 ? -4.975 5.818 -3.407 1.00 97.31 95 LEU A CA 1
ATOM 768 C C . LEU A 1 95 ? -5.559 5.038 -4.593 1.00 97.31 95 LEU A C 1
ATOM 770 O O . LEU A 1 95 ? -4.963 4.053 -5.017 1.00 97.31 95 LEU A O 1
ATOM 774 N N . ARG A 1 96 ? -6.689 5.471 -5.169 1.00 95.94 96 ARG A N 1
ATOM 775 C CA . ARG A 1 96 ? -7.417 4.735 -6.221 1.00 95.94 96 ARG A CA 1
ATOM 776 C C . ARG A 1 96 ? -6.556 4.278 -7.403 1.00 95.94 96 ARG A C 1
ATOM 778 O O . ARG A 1 96 ? -6.830 3.236 -7.978 1.00 95.94 96 ARG A O 1
ATOM 785 N N . SER A 1 97 ? -5.526 5.045 -7.770 1.00 95.81 97 SER A N 1
ATOM 786 C CA . SER A 1 97 ? -4.627 4.729 -8.889 1.00 95.81 97 SER A CA 1
ATOM 787 C C . SER A 1 97 ? -3.710 3.538 -8.622 1.00 95.81 97 SER A C 1
ATOM 789 O O . SER A 1 97 ? -3.160 2.983 -9.564 1.00 95.81 97 SER A O 1
ATOM 791 N N . TYR A 1 98 ? -3.535 3.160 -7.356 1.00 96.00 98 TYR A N 1
ATOM 792 C CA . TYR A 1 98 ? -2.737 2.009 -6.936 1.00 96.00 98 TYR A CA 1
ATOM 793 C C . TYR A 1 98 ? -3.570 0.729 -6.820 1.00 96.00 98 TYR A C 1
ATOM 795 O O . TYR A 1 98 ? -3.032 -0.327 -6.498 1.00 96.00 98 TYR A O 1
ATOM 803 N N . PHE A 1 99 ? -4.885 0.810 -7.042 1.00 96.06 99 PHE A N 1
ATOM 804 C CA 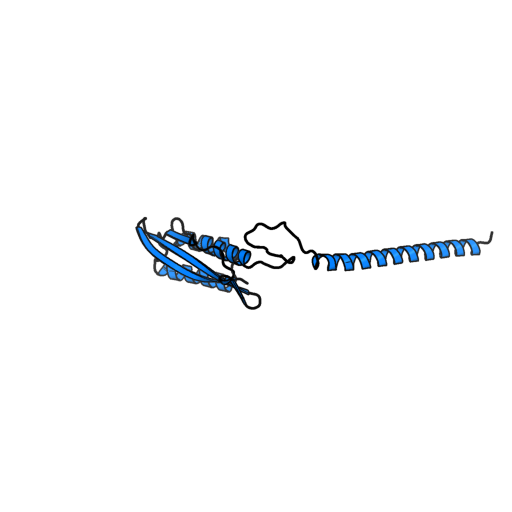. PHE A 1 99 ? -5.794 -0.314 -6.870 1.00 96.06 99 PHE A CA 1
ATOM 805 C C . PHE A 1 99 ? -6.294 -0.827 -8.211 1.00 96.06 99 PHE A C 1
ATOM 807 O O . PHE A 1 99 ? -6.627 -0.067 -9.120 1.00 96.06 99 PHE A O 1
ATOM 814 N N . THR A 1 100 ? -6.426 -2.147 -8.306 1.00 96.88 100 THR A N 1
ATOM 815 C CA . THR A 1 100 ? -7.189 -2.753 -9.395 1.00 96.88 100 THR A CA 1
ATOM 816 C C . THR A 1 100 ? -8.671 -2.379 -9.252 1.00 96.88 100 THR A C 1
ATOM 818 O O . THR A 1 100 ? -9.144 -2.181 -8.126 1.00 96.88 100 THR A O 1
ATOM 821 N N . PRO A 1 101 ? -9.453 -2.342 -10.348 1.00 96.44 101 PRO A N 1
ATOM 822 C CA . PRO A 1 101 ? -10.885 -2.046 -10.270 1.00 96.44 101 PRO A CA 1
ATOM 823 C C . PRO A 1 101 ? -11.635 -2.978 -9.306 1.00 96.44 101 PRO A C 1
ATOM 825 O O . PRO A 1 101 ? -12.498 -2.539 -8.546 1.00 96.44 101 PRO A O 1
ATOM 828 N N . THR A 1 102 ? -11.260 -4.261 -9.288 1.00 96.56 102 THR A N 1
ATOM 829 C CA . THR A 1 102 ? -11.828 -5.266 -8.383 1.00 96.56 102 THR A CA 1
ATOM 830 C C . THR A 1 102 ? -11.524 -4.948 -6.922 1.00 96.56 102 THR A C 1
ATOM 832 O O . THR A 1 102 ? -12.428 -4.990 -6.087 1.00 96.56 102 THR A O 1
ATOM 835 N N . TYR A 1 103 ? -10.275 -4.599 -6.601 1.00 96.50 103 TYR A N 1
ATOM 836 C CA . TYR A 1 103 ? -9.893 -4.270 -5.230 1.00 96.50 103 TYR A CA 1
ATOM 837 C C . TYR A 1 103 ? -10.512 -2.947 -4.770 1.00 96.50 103 TYR A C 1
ATOM 839 O O . TYR A 1 103 ? -11.012 -2.859 -3.652 1.00 96.50 103 TYR A O 1
ATOM 847 N N . GLN A 1 104 ? -10.595 -1.947 -5.649 1.00 96.88 104 GLN A N 1
ATOM 848 C CA . GLN A 1 104 ? -11.285 -0.694 -5.349 1.00 96.88 104 GLN A CA 1
ATOM 849 C C . GLN A 1 104 ? -12.771 -0.927 -5.025 1.00 96.88 104 GLN A C 1
ATOM 851 O O . GLN A 1 104 ? -13.277 -0.399 -4.034 1.00 96.88 104 GLN A O 1
ATOM 856 N N . ALA A 1 105 ? -13.470 -1.751 -5.812 1.00 97.44 105 ALA A N 1
ATOM 857 C CA . ALA A 1 105 ? -14.863 -2.108 -5.542 1.00 97.44 105 ALA A CA 1
ATOM 858 C C . ALA A 1 105 ? -15.023 -2.871 -4.215 1.00 97.44 105 ALA A C 1
ATOM 860 O O . ALA A 1 105 ? -15.988 -2.642 -3.480 1.00 97.44 105 ALA A O 1
ATOM 861 N N . TYR A 1 106 ? -14.070 -3.749 -3.889 1.00 97.56 106 TYR A N 1
ATOM 862 C CA . TYR A 1 106 ? -14.017 -4.425 -2.595 1.00 97.56 106 TYR A CA 1
ATOM 863 C C . TYR A 1 106 ? -13.870 -3.428 -1.436 1.00 97.56 106 TYR A C 1
ATOM 865 O O . TYR A 1 106 ? -14.666 -3.487 -0.502 1.00 97.56 106 TYR A O 1
ATOM 873 N N . LEU A 1 107 ? -12.927 -2.482 -1.515 1.00 97.94 107 LEU A N 1
ATOM 874 C CA . LEU A 1 107 ? -12.695 -1.479 -0.467 1.00 97.94 107 LEU A CA 1
ATOM 875 C C . LEU A 1 107 ? -13.922 -0.595 -0.222 1.00 97.94 107 LEU A C 1
ATOM 877 O O . LEU A 1 107 ? -14.263 -0.318 0.924 1.00 97.94 107 LEU A O 1
ATOM 881 N N . LEU A 1 108 ? -14.624 -0.191 -1.284 1.00 97.88 108 LEU A N 1
ATOM 882 C CA . LEU A 1 108 ? -15.862 0.582 -1.157 1.00 97.88 108 LEU A CA 1
ATOM 883 C C . LEU A 1 108 ? -16.970 -0.225 -0.465 1.00 97.88 108 LEU A C 1
ATOM 885 O O . LEU A 1 108 ? -17.682 0.303 0.385 1.00 97.88 108 LEU A O 1
ATOM 889 N N . ARG A 1 109 ? -17.101 -1.518 -0.780 1.00 98.12 109 ARG A N 1
ATOM 890 C CA . ARG A 1 109 ? -18.070 -2.397 -0.110 1.00 98.12 109 ARG A CA 1
ATOM 891 C C . ARG A 1 109 ? -17.704 -2.652 1.355 1.00 98.12 109 ARG A C 1
ATOM 893 O O . ARG A 1 109 ? -18.595 -2.653 2.205 1.00 98.12 109 ARG A O 1
ATOM 900 N N . ASP A 1 110 ? -16.424 -2.874 1.648 1.00 97.88 110 ASP A N 1
ATOM 901 C CA . ASP A 1 110 ? -15.916 -3.026 3.017 1.00 97.88 110 ASP A CA 1
ATOM 902 C C . ASP A 1 110 ? -16.176 -1.751 3.833 1.00 97.88 110 ASP A C 1
ATOM 904 O O . ASP A 1 110 ? -16.712 -1.839 4.936 1.00 97.88 110 ASP A O 1
ATOM 908 N N . TYR A 1 111 ? -15.926 -0.568 3.260 1.00 97.81 111 TYR A N 1
ATOM 909 C CA . TYR A 1 111 ? -16.272 0.713 3.878 1.00 97.81 111 TYR A CA 1
ATOM 910 C C . TYR A 1 111 ? -17.758 0.796 4.253 1.00 97.81 111 TYR A C 1
ATOM 912 O O . TYR A 1 111 ? -18.077 1.041 5.418 1.00 97.81 111 TYR A O 1
ATOM 920 N N . GLU A 1 112 ? -18.667 0.547 3.305 1.00 97.88 112 GLU A N 1
ATOM 921 C CA . GLU A 1 112 ? -20.111 0.633 3.565 1.00 97.88 112 GLU A CA 1
ATOM 922 C C . GLU A 1 112 ? -20.570 -0.375 4.626 1.00 97.88 112 GLU A C 1
ATOM 924 O O . GLU A 1 112 ? -21.338 -0.032 5.525 1.00 97.88 112 GLU A O 1
ATOM 929 N N . THR A 1 113 ? -20.048 -1.603 4.577 1.00 97.88 113 THR A N 1
ATOM 930 C CA . THR A 1 113 ? -20.380 -2.659 5.546 1.00 97.88 113 THR A CA 1
ATOM 931 C C . THR A 1 113 ? -19.961 -2.256 6.961 1.00 97.88 113 THR A C 1
ATOM 933 O O . THR A 1 113 ? -20.774 -2.274 7.888 1.00 97.88 113 THR A O 1
ATOM 936 N N . ARG A 1 114 ? -18.709 -1.814 7.128 1.00 96.62 114 ARG A N 1
ATOM 937 C CA . ARG A 1 114 ? -18.173 -1.392 8.430 1.00 96.62 114 ARG A CA 1
ATOM 938 C C . ARG A 1 114 ? -18.859 -0.142 8.961 1.00 96.62 114 ARG A C 1
ATOM 940 O O . ARG A 1 114 ? -19.058 -0.010 10.169 1.00 96.62 114 ARG A O 1
ATOM 947 N N . LYS A 1 115 ? -19.231 0.782 8.073 1.00 95.88 115 LYS A N 1
ATOM 948 C CA . LYS A 1 115 ? -19.989 1.983 8.428 1.00 95.88 115 LYS A CA 1
ATOM 949 C C . LYS A 1 115 ? -21.372 1.628 8.968 1.00 95.88 115 LYS A C 1
ATOM 951 O O . LYS A 1 115 ? -21.748 2.130 10.022 1.00 95.88 115 LYS A O 1
ATOM 956 N N . GLN A 1 116 ? -22.099 0.730 8.301 1.00 96.56 116 GLN A N 1
ATOM 957 C CA . GLN A 1 116 ? -23.417 0.266 8.753 1.00 96.56 116 GLN A CA 1
ATOM 958 C C . GLN A 1 116 ? -23.352 -0.455 10.103 1.00 96.56 116 GLN A C 1
ATOM 960 O O . GLN A 1 116 ? -24.240 -0.289 10.935 1.00 96.56 116 GLN A O 1
ATOM 965 N N . GLN A 1 117 ? -22.278 -1.205 10.348 1.00 96.00 117 GLN A N 1
ATOM 966 C CA . GLN A 1 117 ? -22.024 -1.873 11.628 1.00 96.00 117 GLN A CA 1
ATOM 967 C C . GLN A 1 117 ? -21.5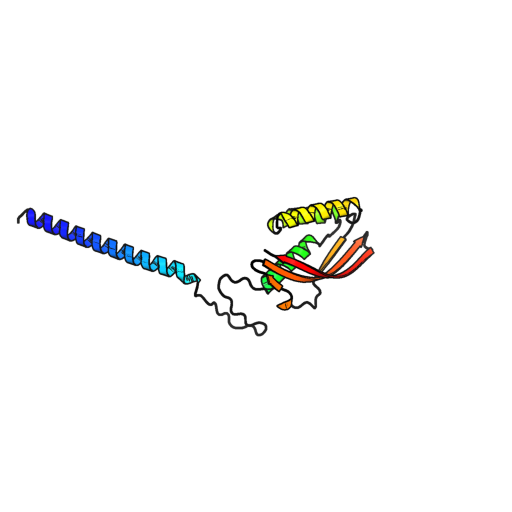41 -0.914 12.731 1.00 96.00 117 GLN A C 1
ATOM 969 O O . GLN A 1 117 ? -21.386 -1.321 13.880 1.00 96.00 117 GLN A O 1
ATOM 974 N N . GLY A 1 118 ? -21.289 0.360 12.407 1.00 93.50 118 GLY A N 1
ATOM 975 C CA . GLY A 1 118 ? -20.754 1.345 13.346 1.00 93.50 118 GLY A CA 1
ATOM 976 C C . GLY A 1 118 ? -19.294 1.100 13.736 1.00 93.50 118 GLY A C 1
ATOM 977 O O . GLY A 1 118 ? -18.800 1.739 14.664 1.00 93.50 118 GLY A O 1
ATOM 978 N N . GLU A 1 119 ? -18.581 0.213 13.035 1.00 93.12 119 GLU A N 1
ATOM 979 C CA . GLU A 1 119 ? -17.191 -0.115 13.349 1.00 93.12 119 GLU A CA 1
ATOM 980 C C . GLU A 1 119 ? -16.274 1.087 13.129 1.00 93.12 119 GLU A C 1
ATOM 982 O O . GLU A 1 119 ? -15.336 1.285 13.886 1.00 93.12 119 GLU A O 1
ATOM 987 N N . LEU A 1 120 ? -16.541 1.928 12.132 1.00 95.00 120 LEU A N 1
ATOM 988 C CA . LEU A 1 120 ? -15.645 3.029 11.763 1.00 95.00 120 LEU A CA 1
ATOM 989 C C . LEU A 1 120 ? -15.780 4.277 12.651 1.00 95.00 120 LEU A C 1
ATOM 991 O O . LEU A 1 120 ? -14.908 5.149 12.634 1.00 95.00 120 LEU A O 1
ATOM 995 N N . ARG A 1 121 ? -16.866 4.381 13.423 1.00 94.00 121 ARG A N 1
ATOM 996 C CA . ARG A 1 121 ? -17.254 5.618 14.103 1.00 94.00 121 ARG A CA 1
ATOM 997 C C . ARG A 1 121 ? -16.260 5.995 15.195 1.00 94.00 121 ARG A C 1
ATOM 999 O O . ARG A 1 121 ? -16.139 5.282 16.189 1.00 94.00 121 ARG A O 1
ATOM 1006 N N . ARG A 1 122 ? -15.600 7.154 15.042 1.00 93.81 122 ARG A N 1
ATOM 1007 C CA . ARG A 1 122 ? -14.549 7.638 15.969 1.00 93.81 122 ARG A CA 1
ATOM 1008 C C . ARG A 1 122 ? -13.440 6.602 16.189 1.00 93.81 122 ARG A C 1
ATOM 1010 O O . ARG A 1 122 ? -12.847 6.548 17.267 1.00 93.81 122 ARG A O 1
ATOM 1017 N N . ARG A 1 123 ? -13.209 5.749 15.186 1.00 96.12 123 ARG A N 1
ATOM 1018 C CA . ARG A 1 123 ? -12.165 4.735 15.236 1.00 96.12 123 ARG A CA 1
ATOM 1019 C C . ARG A 1 123 ? -10.875 5.305 14.677 1.00 96.12 123 ARG A C 1
ATOM 1021 O O . ARG A 1 123 ? -10.827 5.702 13.516 1.00 96.12 123 ARG A O 1
ATOM 1028 N N . VAL A 1 124 ? -9.842 5.282 15.502 1.00 97.25 124 VAL A N 1
ATOM 1029 C CA . VAL A 1 124 ? -8.450 5.488 15.101 1.00 97.25 124 VAL A CA 1
ATOM 1030 C C . VAL A 1 124 ? -7.853 4.108 14.860 1.00 97.25 124 VAL A C 1
ATOM 1032 O O . VAL A 1 124 ? -8.132 3.186 15.627 1.00 97.25 124 VAL A O 1
ATOM 1035 N N . ARG A 1 125 ? -7.067 3.944 13.799 1.00 96.88 125 ARG A N 1
ATOM 1036 C CA . ARG A 1 125 ? -6.375 2.691 13.484 1.00 96.88 125 ARG A CA 1
ATOM 1037 C C . ARG A 1 125 ? -4.928 3.004 13.149 1.00 96.88 125 ARG A C 1
ATOM 1039 O O . ARG A 1 125 ? -4.679 3.815 12.262 1.00 96.88 125 ARG A O 1
ATOM 1046 N N . ASN A 1 126 ? -4.014 2.315 13.817 1.00 95.62 126 ASN A N 1
ATOM 1047 C CA . ASN A 1 126 ? -2.599 2.307 13.503 1.00 95.62 126 ASN A CA 1
ATOM 1048 C C . ASN A 1 126 ? -2.239 0.965 12.866 1.00 95.62 126 ASN A C 1
ATOM 1050 O O . ASN A 1 126 ? -2.540 -0.101 13.403 1.00 95.62 126 ASN A O 1
ATOM 1054 N N . TRP A 1 127 ? -1.603 1.040 11.707 1.00 94.31 127 TRP A N 1
ATOM 1055 C CA . TRP A 1 127 ? -1.064 -0.083 10.962 1.00 94.31 127 TRP A CA 1
ATOM 1056 C C . TRP A 1 127 ? 0.452 0.028 10.979 1.00 94.31 127 TRP A C 1
ATOM 1058 O O . TRP A 1 127 ? 1.025 0.873 10.284 1.00 94.31 127 TRP A O 1
ATOM 1068 N N . ILE A 1 128 ? 1.080 -0.794 11.811 1.00 90.44 128 ILE A N 1
ATOM 1069 C CA . ILE A 1 128 ? 2.492 -0.679 12.155 1.00 90.44 128 ILE A CA 1
ATOM 1070 C C . ILE A 1 128 ? 3.213 -1.916 11.609 1.00 90.44 128 ILE A C 1
ATOM 1072 O O . ILE A 1 128 ? 2.845 -3.034 11.978 1.00 90.44 128 ILE A O 1
ATOM 1076 N N . PRO A 1 129 ? 4.220 -1.759 10.732 1.00 84.50 129 PRO A N 1
ATOM 1077 C CA . PRO A 1 129 ? 5.115 -2.858 10.389 1.00 84.50 129 PRO A CA 1
ATOM 1078 C C . PRO A 1 129 ? 5.829 -3.347 11.649 1.00 84.50 129 PRO A C 1
ATOM 1080 O O . PRO A 1 129 ? 6.302 -2.530 12.440 1.00 84.50 129 PRO A O 1
ATOM 1083 N N . ILE A 1 130 ? 5.924 -4.660 11.847 1.00 83.88 130 ILE A N 1
ATOM 1084 C CA . ILE A 1 130 ? 6.670 -5.196 12.992 1.00 83.88 130 ILE A CA 1
ATOM 1085 C C . ILE A 1 130 ? 8.144 -4.801 12.831 1.00 83.88 130 ILE A C 1
ATOM 1087 O O . ILE A 1 130 ? 8.748 -5.090 11.802 1.00 83.88 130 ILE A O 1
ATOM 1091 N N . ALA A 1 131 ? 8.712 -4.114 13.828 1.00 56.00 131 ALA A N 1
ATOM 1092 C CA . ALA A 1 131 ? 10.049 -3.510 13.750 1.00 56.00 131 ALA A CA 1
ATOM 1093 C C . ALA A 1 131 ? 11.171 -4.524 13.451 1.00 56.00 131 ALA A C 1
ATOM 1095 O O . ALA A 1 131 ? 12.182 -4.166 12.849 1.00 56.00 131 ALA A O 1
ATOM 1096 N N . ASP A 1 132 ? 10.957 -5.786 13.823 1.00 60.78 132 ASP A N 1
ATOM 1097 C CA . ASP A 1 132 ? 11.910 -6.883 13.641 1.00 60.78 132 ASP A CA 1
ATOM 1098 C C . ASP A 1 132 ? 11.768 -7.581 12.276 1.00 60.78 132 ASP A C 1
ATOM 1100 O O . ASP A 1 132 ? 12.576 -8.446 11.939 1.00 60.78 132 ASP A O 1
ATOM 1104 N N . ALA A 1 133 ? 10.768 -7.203 11.470 1.00 61.88 133 ALA A N 1
ATOM 1105 C CA . ALA A 1 133 ? 10.573 -7.710 10.116 1.00 61.88 133 ALA A CA 1
ATOM 1106 C C . ALA A 1 133 ? 11.583 -7.055 9.162 1.00 61.88 133 ALA A C 1
ATOM 1108 O O . ALA A 1 133 ? 11.250 -6.205 8.331 1.00 61.88 133 ALA A O 1
ATOM 1109 N N . VAL A 1 134 ? 12.855 -7.437 9.296 1.00 69.19 134 VAL A N 1
ATOM 1110 C CA . VAL A 1 134 ? 13.831 -7.262 8.219 1.00 69.19 134 VAL A CA 1
ATOM 1111 C C . VAL A 1 134 ? 13.260 -7.970 6.995 1.00 69.19 134 VAL A C 1
ATOM 1113 O O . VAL A 1 134 ? 12.753 -9.082 7.109 1.00 69.19 134 VAL A O 1
ATOM 1116 N N . PHE A 1 135 ? 13.301 -7.311 5.838 1.00 75.44 135 PHE A N 1
ATOM 1117 C CA . PHE A 1 135 ? 12.846 -7.924 4.595 1.00 75.44 135 PHE A CA 1
ATOM 1118 C C . PHE A 1 135 ? 13.524 -9.286 4.393 1.00 75.44 135 PHE A C 1
ATOM 1120 O O . PHE A 1 135 ? 14.754 -9.377 4.406 1.00 75.44 135 PHE A O 1
ATOM 1127 N N . GLU A 1 136 ? 12.709 -10.313 4.176 1.00 80.88 136 GLU A N 1
ATOM 1128 C CA . GLU A 1 136 ? 13.136 -11.623 3.707 1.00 80.88 136 GLU A CA 1
ATOM 1129 C C . GLU A 1 136 ? 12.562 -11.852 2.310 1.00 80.88 136 GLU A C 1
ATOM 1131 O O . GLU A 1 136 ? 11.394 -11.553 2.057 1.00 80.88 136 GLU A O 1
ATOM 1136 N N . GLU A 1 137 ? 13.352 -12.443 1.411 1.00 79.44 137 GLU A N 1
ATOM 1137 C CA . GLU A 1 137 ? 12.882 -12.820 0.067 1.00 79.44 137 GLU A CA 1
ATOM 1138 C C . GLU A 1 137 ? 11.651 -13.742 0.134 1.00 79.44 137 GLU A C 1
ATOM 1140 O O . GLU A 1 137 ? 10.767 -13.663 -0.712 1.00 79.44 137 GLU A O 1
ATOM 1145 N N . SER A 1 138 ? 11.531 -14.542 1.202 1.00 83.75 138 SER A N 1
ATOM 1146 C CA . SER A 1 138 ? 10.386 -15.423 1.476 1.00 83.75 138 SER A CA 1
ATOM 1147 C C . SER A 1 138 ? 9.043 -14.686 1.611 1.00 83.75 138 SER A C 1
ATOM 1149 O O . SER A 1 138 ? 7.984 -15.307 1.501 1.00 83.75 138 SER A O 1
ATOM 1151 N N . PHE A 1 139 ? 9.058 -13.369 1.847 1.00 89.38 139 PHE A N 1
ATOM 1152 C CA . PHE A 1 139 ? 7.848 -12.555 1.971 1.00 89.38 139 PHE A CA 1
ATOM 1153 C C . PHE A 1 139 ? 7.224 -12.213 0.626 1.00 89.38 139 PHE A C 1
ATOM 1155 O O . PHE A 1 139 ? 6.086 -11.744 0.598 1.00 89.38 139 PHE A O 1
ATOM 1162 N N . VAL A 1 140 ? 7.936 -12.436 -0.477 1.00 91.25 140 VAL A N 1
ATOM 1163 C CA . VAL A 1 140 ? 7.456 -12.133 -1.820 1.00 91.25 140 VAL A CA 1
ATOM 1164 C C . VAL A 1 140 ? 7.562 -13.376 -2.681 1.00 91.25 140 VAL A C 1
ATOM 1166 O O . VAL A 1 140 ? 8.639 -13.887 -2.955 1.00 91.25 140 VAL A O 1
ATOM 1169 N N . GLU A 1 141 ? 6.416 -13.849 -3.148 1.00 92.75 141 GLU A N 1
ATOM 1170 C CA . GLU A 1 141 ? 6.328 -14.974 -4.067 1.00 92.75 141 GLU A CA 1
ATOM 1171 C C . GLU A 1 141 ? 5.919 -14.474 -5.451 1.00 92.75 141 GLU A C 1
ATOM 1173 O O . GLU A 1 141 ? 4.882 -13.826 -5.615 1.00 92.75 141 GLU A O 1
ATOM 1178 N N . HIS A 1 142 ? 6.716 -14.791 -6.469 1.00 89.69 142 HIS A N 1
ATOM 1179 C CA . HIS A 1 142 ? 6.382 -14.478 -7.853 1.00 89.69 142 HIS A CA 1
ATOM 1180 C C . HIS A 1 142 ? 5.409 -15.520 -8.429 1.00 89.69 142 HIS A C 1
ATOM 1182 O O . HIS A 1 142 ? 5.742 -16.696 -8.579 1.00 89.69 142 HIS A O 1
ATOM 1188 N N . VAL A 1 143 ? 4.208 -15.080 -8.812 1.00 90.31 143 VAL A N 1
ATOM 1189 C CA . VAL A 1 143 ? 3.118 -15.922 -9.325 1.00 90.31 143 VAL A CA 1
ATOM 1190 C C . VAL A 1 143 ? 2.718 -15.465 -10.730 1.00 90.31 143 VAL A C 1
ATOM 1192 O O . VAL A 1 143 ? 1.809 -14.656 -10.941 1.00 90.31 143 VAL A O 1
ATOM 1195 N N . GLY A 1 144 ? 3.396 -16.022 -11.734 1.00 87.25 144 GLY A N 1
ATOM 1196 C CA . GLY A 1 144 ? 3.118 -15.758 -13.147 1.00 87.25 144 GLY A CA 1
ATOM 1197 C C . GLY A 1 144 ? 3.549 -14.358 -13.586 1.00 87.25 144 GLY A C 1
ATOM 1198 O O . GLY A 1 144 ? 4.690 -14.178 -13.984 1.00 87.25 144 GLY A O 1
ATOM 1199 N N . LYS A 1 145 ? 2.621 -13.395 -13.581 1.00 85.88 145 LYS A N 1
ATOM 1200 C CA . LYS A 1 145 ? 2.893 -11.962 -13.839 1.00 85.88 145 LYS A CA 1
ATOM 1201 C C . LYS A 1 145 ? 2.650 -11.083 -12.610 1.00 85.88 145 LYS A C 1
ATOM 1203 O O . LYS A 1 145 ? 2.749 -9.870 -12.705 1.00 85.88 145 LYS A O 1
ATOM 1208 N N . ASN A 1 146 ? 2.261 -11.707 -11.506 1.00 92.31 146 ASN A N 1
ATOM 1209 C CA . ASN A 1 146 ? 1.844 -11.051 -10.283 1.00 92.31 146 ASN A CA 1
ATOM 1210 C C . ASN A 1 146 ? 2.798 -11.456 -9.161 1.00 92.31 146 ASN A C 1
ATOM 1212 O O . ASN A 1 146 ? 3.526 -12.441 -9.279 1.00 92.31 146 ASN A O 1
ATOM 1216 N N . TRP A 1 147 ? 2.703 -10.772 -8.031 1.00 93.88 147 TRP A N 1
ATOM 1217 C CA . TRP A 1 147 ? 3.406 -11.121 -6.804 1.00 93.88 147 TRP A CA 1
ATOM 1218 C C . TRP A 1 147 ? 2.407 -11.329 -5.672 1.00 93.88 147 TRP A C 1
ATOM 1220 O O . TRP A 1 147 ? 1.405 -10.616 -5.586 1.00 93.88 147 TRP A O 1
ATOM 1230 N N . ILE A 1 148 ? 2.680 -12.285 -4.790 1.00 95.75 148 ILE A N 1
ATOM 1231 C CA . ILE A 1 148 ? 2.024 -12.407 -3.489 1.00 95.75 148 ILE A CA 1
ATOM 1232 C C . ILE A 1 148 ? 3.005 -11.890 -2.446 1.00 95.75 148 ILE A C 1
ATOM 1234 O O . ILE A 1 148 ? 4.113 -12.396 -2.326 1.00 95.75 148 ILE A O 1
ATOM 1238 N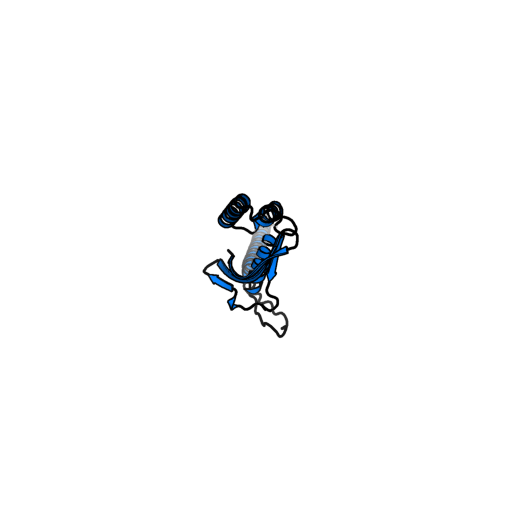 N . VAL A 1 149 ? 2.587 -10.876 -1.699 1.00 94.62 149 VAL A N 1
ATOM 1239 C CA . VAL A 1 149 ? 3.378 -10.236 -0.652 1.00 94.62 149 VAL A CA 1
ATOM 1240 C C . VAL A 1 149 ? 2.760 -10.552 0.701 1.00 94.62 149 VAL A C 1
ATOM 1242 O O . VAL A 1 149 ? 1.573 -10.311 0.912 1.00 94.62 149 VAL A O 1
ATOM 1245 N N . TRP A 1 150 ? 3.561 -11.059 1.628 1.00 94.19 150 TRP A N 1
ATOM 1246 C CA . TRP A 1 150 ? 3.169 -11.346 3.002 1.00 94.19 150 TRP A CA 1
ATOM 1247 C C . TRP A 1 150 ? 3.708 -10.267 3.930 1.00 94.19 150 TRP A C 1
ATOM 1249 O O . TRP A 1 150 ? 4.917 -10.100 4.038 1.00 94.19 150 TRP A O 1
ATOM 1259 N N . ILE A 1 151 ? 2.818 -9.534 4.599 1.00 91.69 151 ILE A N 1
ATOM 1260 C CA . ILE A 1 151 ? 3.207 -8.396 5.439 1.00 91.69 151 ILE A CA 1
ATOM 1261 C C . ILE A 1 151 ? 2.777 -8.657 6.876 1.00 91.69 151 ILE A C 1
ATOM 1263 O O . ILE A 1 151 ? 1.583 -8.780 7.163 1.00 91.69 151 ILE A O 1
ATOM 1267 N N . ASP A 1 152 ? 3.758 -8.719 7.772 1.00 91.88 152 ASP A N 1
ATOM 1268 C CA . ASP A 1 152 ? 3.543 -8.873 9.206 1.00 91.88 152 ASP A CA 1
ATOM 1269 C C . ASP A 1 152 ? 3.337 -7.509 9.859 1.00 91.88 152 ASP A C 1
ATOM 1271 O O . ASP A 1 152 ? 4.190 -6.617 9.800 1.00 91.88 152 ASP A O 1
ATOM 1275 N N . VAL A 1 153 ? 2.162 -7.329 10.454 1.00 92.56 153 VAL A N 1
ATOM 1276 C CA . VAL A 1 153 ? 1.699 -6.031 10.942 1.00 92.56 153 VAL A CA 1
ATOM 1277 C C . VAL A 1 153 ? 1.109 -6.155 12.331 1.00 92.56 153 VAL A C 1
ATOM 1279 O O . VAL A 1 153 ? 0.364 -7.087 12.638 1.00 92.56 153 VAL A O 1
ATOM 1282 N N . GLN A 1 154 ? 1.395 -5.159 13.156 1.00 94.19 154 GLN A N 1
ATOM 1283 C CA . GLN A 1 154 ? 0.655 -4.891 14.372 1.00 94.19 154 GLN A CA 1
ATOM 1284 C C . GLN A 1 154 ? -0.459 -3.895 14.049 1.00 94.19 154 GLN A C 1
ATOM 1286 O O . GLN A 1 154 ? -0.219 -2.805 13.523 1.00 94.19 154 GLN A O 1
ATOM 1291 N N . ILE A 1 155 ? -1.694 -4.297 14.336 1.00 95.44 155 ILE A N 1
ATOM 1292 C CA . ILE A 1 155 ? -2.890 -3.487 14.126 1.00 95.44 155 ILE A CA 1
ATOM 1293 C C . ILE A 1 155 ? -3.414 -3.073 15.489 1.00 95.44 155 ILE A C 1
ATOM 1295 O O . ILE A 1 155 ? -3.857 -3.916 16.274 1.00 95.44 155 ILE A O 1
ATOM 1299 N N . GLU A 1 156 ? -3.424 -1.770 15.727 1.00 96.38 156 GLU A N 1
ATOM 1300 C CA . GLU A 1 156 ? -3.981 -1.178 16.937 1.00 96.38 156 GLU A CA 1
ATOM 1301 C C . GLU A 1 156 ? -5.161 -0.292 16.572 1.00 96.38 156 GLU A C 1
ATOM 1303 O O . GLU A 1 156 ? -5.084 0.518 15.652 1.00 96.38 156 GLU A O 1
ATOM 1308 N N . GLU A 1 157 ? -6.274 -0.443 17.279 1.00 96.56 157 GLU A N 1
ATOM 1309 C CA . GLU A 1 157 ? -7.446 0.402 17.088 1.00 96.56 157 GLU A CA 1
ATOM 1310 C C . GLU A 1 157 ? -7.866 1.026 18.407 1.00 96.56 157 GLU A C 1
ATOM 1312 O O . GLU A 1 157 ? -7.861 0.367 19.451 1.00 96.56 157 GLU A O 1
ATOM 1317 N N . TYR A 1 158 ? -8.291 2.284 18.336 1.00 96.81 158 TYR A N 1
ATOM 1318 C CA . TYR A 1 158 ? -8.701 3.069 19.488 1.00 96.81 158 TYR A CA 1
ATOM 1319 C C . TYR A 1 158 ? -10.069 3.696 19.265 1.00 96.81 158 TYR A C 1
ATOM 1321 O O . TYR A 1 158 ? -10.409 4.116 18.157 1.00 96.81 158 TYR A O 1
ATOM 1329 N N . ILE A 1 159 ? -10.831 3.811 20.350 1.00 94.94 159 ILE A N 1
ATOM 1330 C CA . ILE A 1 159 ? -12.067 4.591 20.413 1.00 94.94 159 ILE A CA 1
ATOM 1331 C C . ILE A 1 159 ? -11.960 5.512 21.623 1.00 94.94 159 ILE A C 1
ATOM 1333 O O . ILE A 1 159 ? -11.747 5.051 22.743 1.00 94.94 159 ILE A O 1
ATOM 1337 N N . ASN A 1 160 ? -12.102 6.822 21.405 1.00 91.75 160 ASN A N 1
ATOM 1338 C CA . ASN A 1 160 ? -11.961 7.850 22.448 1.00 91.75 160 ASN A CA 1
ATOM 1339 C C . ASN A 1 160 ? -10.652 7.722 23.270 1.00 91.75 160 ASN A C 1
ATOM 1341 O O . ASN A 1 160 ? -10.651 7.955 24.475 1.00 91.75 160 ASN A O 1
ATOM 1345 N N . GLY A 1 161 ? -9.551 7.307 22.633 1.00 89.38 161 GLY A N 1
ATOM 1346 C CA . GLY A 1 161 ? -8.241 7.122 23.276 1.00 89.38 161 GLY A CA 1
ATOM 1347 C C . GLY A 1 161 ? -8.046 5.792 24.016 1.00 89.38 161 GLY A C 1
ATOM 1348 O O . GLY A 1 161 ? -6.923 5.477 24.395 1.00 89.38 161 GLY A O 1
ATOM 1349 N N . GLY A 1 162 ? -9.095 4.981 24.185 1.00 93.12 162 GLY A N 1
ATOM 1350 C CA . GLY A 1 162 ? -8.984 3.627 24.730 1.00 93.12 162 GLY A CA 1
ATOM 1351 C C . GLY A 1 162 ? -8.675 2.609 23.637 1.00 93.12 162 GLY A C 1
ATOM 1352 O O . GLY A 1 162 ? -9.309 2.640 22.581 1.00 93.12 162 GLY A O 1
ATOM 1353 N N . ILE A 1 163 ? -7.727 1.702 23.885 1.00 94.50 163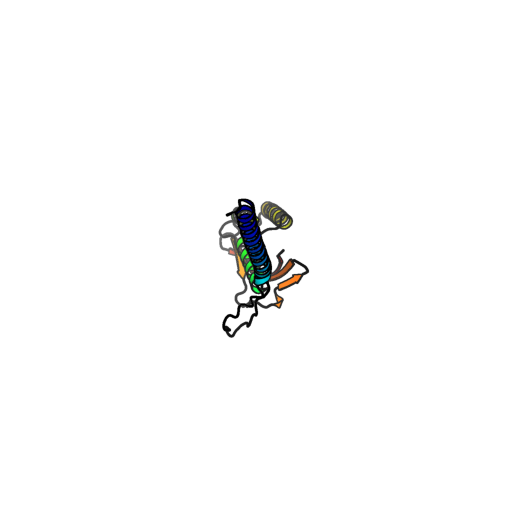 ILE A N 1
ATOM 1354 C CA . ILE A 1 163 ? -7.421 0.605 22.961 1.00 94.50 163 ILE A CA 1
ATOM 1355 C C . ILE A 1 163 ? -8.579 -0.399 22.946 1.00 94.50 163 ILE A C 1
ATOM 1357 O O . ILE A 1 163 ? -9.015 -0.882 23.989 1.00 94.50 163 ILE A O 1
ATOM 1361 N N . VAL A 1 164 ? -9.101 -0.694 21.759 1.00 95.31 164 VAL A N 1
ATOM 1362 C CA . VAL A 1 164 ? -10.207 -1.649 21.562 1.00 95.31 164 VAL A CA 1
ATOM 1363 C C . VAL A 1 164 ? -9.769 -2.900 20.814 1.00 95.31 164 VAL A C 1
ATOM 1365 O O . VAL A 1 164 ? -10.463 -3.913 20.841 1.00 95.31 164 VAL A O 1
ATOM 1368 N N . LYS A 1 165 ? -8.620 -2.837 20.140 1.00 94.06 165 LYS A N 1
ATOM 1369 C CA . LYS A 1 165 ? -8.027 -3.955 19.416 1.00 94.06 165 LYS A CA 1
ATOM 1370 C C . LYS A 1 165 ? -6.518 -3.768 19.372 1.00 94.06 165 LYS A C 1
ATOM 1372 O O . LYS A 1 165 ? -6.055 -2.680 19.053 1.00 94.06 165 LYS A O 1
ATOM 1377 N N . SER A 1 166 ? -5.784 -4.828 19.673 1.00 95.50 166 SER A N 1
ATOM 1378 C CA . SER A 1 166 ? -4.343 -4.929 19.453 1.00 95.50 166 SER A CA 1
ATOM 1379 C C . SER A 1 166 ? -4.060 -6.362 19.048 1.00 95.50 166 SER A C 1
ATOM 1381 O O . SER A 1 166 ? -4.391 -7.289 19.790 1.00 95.50 166 SER A O 1
ATOM 1383 N N . LEU A 1 167 ? -3.564 -6.557 17.833 1.00 94.69 167 LEU A N 1
ATOM 1384 C CA . LEU A 1 167 ? -3.217 -7.882 17.342 1.00 94.69 167 LEU A CA 1
ATOM 1385 C C . LEU A 1 167 ? -2.079 -7.813 16.338 1.00 94.69 167 LEU A C 1
ATOM 1387 O O . LEU A 1 167 ? -1.869 -6.790 15.688 1.00 94.69 167 LEU A O 1
ATOM 1391 N N . ILE A 1 168 ? -1.383 -8.934 16.207 1.00 93.81 168 ILE A N 1
ATOM 1392 C CA . ILE A 1 168 ? -0.367 -9.153 15.189 1.00 93.81 168 ILE A CA 1
ATOM 1393 C C . ILE A 1 168 ? -0.958 -10.099 14.152 1.00 93.81 168 ILE A C 1
ATOM 1395 O O . ILE A 1 168 ? -1.427 -11.178 14.508 1.00 93.81 168 ILE A O 1
ATOM 1399 N N . ASN A 1 169 ? -0.941 -9.692 12.885 1.00 92.69 169 ASN A N 1
ATOM 1400 C CA . ASN A 1 169 ? -1.438 -10.487 11.769 1.00 92.69 169 ASN A CA 1
ATOM 1401 C C . ASN A 1 169 ? -0.440 -10.488 10.612 1.00 92.69 169 ASN A C 1
ATOM 1403 O O . ASN A 1 169 ? 0.185 -9.471 10.321 1.00 92.69 169 ASN A O 1
ATOM 1407 N N . ARG A 1 170 ? -0.400 -11.610 9.890 1.00 91.88 170 ARG A N 1
ATOM 1408 C CA . ARG A 1 170 ? 0.228 -11.715 8.574 1.00 91.88 170 ARG A CA 1
ATOM 1409 C C . ARG A 1 170 ? -0.824 -11.500 7.491 1.00 91.88 170 ARG A C 1
ATOM 1411 O O . ARG A 1 170 ? -1.811 -12.235 7.437 1.00 91.88 170 ARG A O 1
ATOM 1418 N N . ILE A 1 171 ? -0.632 -10.496 6.643 1.00 92.75 171 ILE A N 1
ATOM 1419 C CA . ILE A 1 171 ? -1.607 -10.086 5.628 1.00 92.75 171 ILE A CA 1
ATOM 1420 C C . ILE A 1 171 ? -1.054 -10.394 4.233 1.00 92.75 171 ILE A C 1
ATOM 1422 O O . ILE A 1 171 ? -0.028 -9.820 3.866 1.00 92.75 171 ILE A O 1
ATOM 1426 N N . PRO A 1 172 ? -1.711 -11.270 3.448 1.00 93.94 172 PRO A N 1
ATOM 1427 C CA . PRO A 1 172 ? -1.371 -11.452 2.045 1.00 93.94 172 PRO A CA 1
ATOM 1428 C C . PRO A 1 172 ? -1.905 -10.297 1.196 1.00 93.94 172 PRO A C 1
ATOM 1430 O O . PRO A 1 172 ? -3.060 -9.887 1.334 1.00 93.94 172 PRO A O 1
ATOM 1433 N N . MET A 1 173 ? -1.092 -9.827 0.258 1.00 92.56 173 MET A N 1
ATOM 1434 C CA . MET A 1 173 ? -1.473 -8.860 -0.763 1.00 92.56 173 MET A CA 1
ATOM 1435 C C . MET A 1 173 ? -1.003 -9.334 -2.131 1.00 92.56 173 MET A C 1
ATOM 1437 O O . MET A 1 173 ? 0.164 -9.657 -2.317 1.00 92.56 173 MET A O 1
ATOM 1441 N N . GLN A 1 174 ? -1.908 -9.332 -3.104 1.00 95.19 174 GLN A N 1
ATOM 1442 C CA . GLN A 1 174 ? -1.540 -9.554 -4.495 1.00 95.19 174 GLN A CA 1
ATOM 1443 C C . GLN A 1 174 ? -1.183 -8.219 -5.159 1.00 95.19 174 GLN A C 1
ATOM 1445 O O . GLN A 1 174 ? -1.980 -7.279 -5.122 1.00 95.19 174 GLN A O 1
ATOM 1450 N N . VAL A 1 175 ? -0.016 -8.161 -5.793 1.00 94.50 175 VAL A N 1
ATOM 1451 C CA . VAL A 1 175 ? 0.455 -7.044 -6.623 1.00 94.50 175 VAL A CA 1
ATOM 1452 C C . VAL A 1 175 ? 0.487 -7.514 -8.080 1.00 94.50 175 VAL A C 1
ATOM 1454 O O . VAL A 1 175 ? 0.848 -8.662 -8.336 1.00 94.50 175 VAL A O 1
ATOM 1457 N N . VAL A 1 176 ? 0.051 -6.670 -9.017 1.00 91.00 176 VAL A N 1
ATOM 1458 C CA . VAL A 1 176 ? -0.088 -6.986 -10.455 1.00 91.00 176 VAL A CA 1
ATOM 1459 C C . VAL A 1 176 ? 0.722 -6.039 -11.323 1.00 91.00 176 VAL A C 1
ATOM 1461 O O . VAL A 1 176 ? 0.969 -4.906 -10.853 1.00 91.00 176 VAL A O 1
#

Radius of gyration: 30.68 Å; chains: 1; bounding box: 58×37×101 Å

Secondary structure (DSSP, 8-state):
--HHHHHHHHHHHHHHHHHHHHHHHHHHHHHHHHHHHGGGS----PPPPTT----PPTTPPPHHHHHHHHHHHHHHHH-BSS-HHHHHHHHHHHTGGGS-HHHHHHHHHHHHHHHHTTTTTTEEEEEEE-TT----GGGEEEETTEEEEEEEEEEEEEETTEEEEEEEEEEEEEE-

Foldseek 3Di:
DDPVVVVVVVVVVVVVVVVVVVVVVVVVVVVVVVVVCVLQPDFDDDDDDPPDDDRDRVPDDDQVNVQVVVLVLCQCQFFAAWFQLPSNVVSLVVCVVQDDPVVSVVSVVVSVVCVVVVVRGRKGKGKAQDPPCDDDSVQWDDDDPKIKGWTWTWIWMDHPNDTPDTDIDIDIDIGD

pLDDT: mean 85.33, std 14.99, range [39.44, 98.12]

Sequence (176 aa):
MSFKNILDTEQQASRFKTRIIFGQFLLMFIMALGWSSAPTQISLHYPPDLRSGGSMKVGEIHESEVYLFASYILQQLNNWKENGEIDYLNKVNILRSYFTPTYQAYLLRDYETRKQQGELRRRVRNWIPIADAVFEESFVEHVGKNWIVWIDVQIEEYINGGIVKSLINRIPMQVV